Protein AF-A0A948VPR9-F1 (afdb_monomer)

Solvent-accessible surface area (backbone atoms only — not comparable to full-atom values): 5440 Å² total; per-residue (Å²): 134,90,76,89,86,73,91,73,50,66,42,62,64,99,86,47,74,38,27,40,56,97,76,48,59,27,92,92,62,47,88,54,97,82,59,85,79,84,86,86,84,79,82,77,56,96,94,58,56,66,72,58,48,52,51,50,48,53,52,51,42,50,52,46,30,73,77,74,47,82,83,79,85,86,80,92,84,132

Mean predicted aligned error: 3.62 Å

Secondary structure (DSSP, 8-state):
-----S--EEEE-SSSEEEEETTEE-TTTS--TT----PPP----TT--HHHHHHHHHHHHHHHHHHH-S--------

Structure (mmCIF, N/CA/C/O backbone):
data_AF-A0A948VPR9-F1
#
_entry.id   AF-A0A948VPR9-F1
#
loop_
_atom_site.group_PDB
_atom_site.id
_atom_site.type_symbol
_atom_site.label_atom_id
_atom_site.label_alt_id
_atom_site.label_comp_id
_atom_site.label_asym_id
_atom_site.label_entity_id
_atom_site.label_seq_id
_atom_site.pdbx_PDB_ins_code
_atom_site.Cartn_x
_atom_site.Cartn_y
_atom_site.Cartn_z
_atom_site.occupancy
_atom_site.B_iso_or_equiv
_atom_site.auth_seq_id
_atom_site.auth_comp_id
_atom_site.auth_asym_id
_atom_site.auth_atom_id
_atom_site.pdbx_PDB_model_num
ATOM 1 N N . SER A 1 1 ? -20.805 -9.169 -8.591 1.00 72.06 1 SER A N 1
ATOM 2 C CA . SER A 1 1 ? -19.419 -9.577 -8.296 1.00 72.06 1 SER A CA 1
ATOM 3 C C . SER A 1 1 ? -18.634 -9.650 -9.594 1.00 72.06 1 SER A C 1
ATOM 5 O O . SER A 1 1 ? -19.200 -10.017 -10.620 1.00 72.06 1 SER A O 1
ATOM 7 N N . LEU A 1 2 ? -17.363 -9.248 -9.569 1.00 83.38 2 LEU A N 1
ATOM 8 C CA . LEU A 1 2 ? -16.442 -9.425 -10.693 1.00 83.38 2 LEU A CA 1
ATOM 9 C C . LEU A 1 2 ? -15.955 -10.883 -10.718 1.00 83.38 2 LEU A C 1
ATOM 11 O O . LEU A 1 2 ? -15.779 -11.483 -9.660 1.00 83.38 2 LEU A O 1
ATOM 15 N N . LYS A 1 3 ? -15.738 -11.446 -11.909 1.00 90.44 3 LYS A N 1
ATOM 16 C CA . LYS A 1 3 ? -15.050 -12.731 -12.094 1.00 90.44 3 LYS A CA 1
ATOM 17 C C . LYS A 1 3 ? -13.764 -12.485 -12.873 1.00 90.44 3 LYS A C 1
ATOM 19 O O . LYS A 1 3 ? -13.829 -11.845 -13.924 1.00 90.44 3 LYS A O 1
ATOM 24 N N . LEU A 1 4 ? -12.645 -12.992 -12.358 1.00 92.25 4 LEU A N 1
ATOM 25 C CA . LEU A 1 4 ? -11.362 -12.978 -13.060 1.00 92.25 4 LEU A CA 1
ATOM 26 C C . LEU A 1 4 ? -11.462 -13.826 -14.329 1.00 92.25 4 LEU A C 1
ATOM 28 O O . LEU A 1 4 ? -12.131 -14.864 -14.337 1.00 92.25 4 LEU A O 1
ATOM 32 N N . ARG A 1 5 ? -10.831 -13.358 -15.402 1.00 93.06 5 ARG A N 1
ATOM 33 C CA . ARG A 1 5 ? -10.834 -14.003 -16.720 1.00 93.06 5 ARG A CA 1
ATOM 34 C C . ARG A 1 5 ? -9.494 -14.659 -17.051 1.00 93.06 5 ARG A C 1
ATOM 36 O O . ARG A 1 5 ? -9.418 -15.368 -18.051 1.00 93.06 5 ARG A O 1
ATOM 43 N N . GLY A 1 6 ? -8.485 -14.466 -16.205 1.00 91.06 6 GLY A N 1
ATOM 44 C CA . GLY A 1 6 ? -7.113 -14.885 -16.439 1.00 91.06 6 GLY A CA 1
ATOM 45 C C . GLY A 1 6 ? -6.271 -13.723 -16.970 1.00 91.06 6 GLY A C 1
ATOM 46 O O . GLY A 1 6 ? -6.766 -12.860 -17.696 1.00 91.06 6 GLY A O 1
ATOM 47 N N . ASN A 1 7 ? -4.977 -13.749 -16.633 1.00 92.00 7 ASN A N 1
ATOM 48 C CA . ASN A 1 7 ? -3.962 -12.726 -16.935 1.00 92.00 7 ASN A CA 1
ATOM 49 C C . ASN A 1 7 ? -4.056 -11.419 -16.131 1.00 92.00 7 ASN A C 1
ATOM 51 O O . ASN A 1 7 ? -3.241 -10.524 -16.349 1.00 92.00 7 ASN A O 1
ATOM 55 N N . GLU A 1 8 ? -5.002 -11.279 -15.201 1.00 92.94 8 GLU A N 1
ATOM 56 C CA . GLU A 1 8 ? -4.974 -10.167 -14.254 1.00 92.94 8 GLU A CA 1
ATOM 57 C C . GLU A 1 8 ? -3.831 -10.338 -13.245 1.00 92.94 8 GLU A C 1
ATOM 59 O O . GLU A 1 8 ? -3.636 -11.420 -12.690 1.00 92.94 8 GLU A O 1
ATOM 64 N N . ILE A 1 9 ? -3.102 -9.256 -12.966 1.00 91.94 9 ILE A N 1
ATOM 65 C CA . ILE A 1 9 ? -2.153 -9.221 -11.852 1.00 91.94 9 ILE A CA 1
ATOM 66 C C . ILE A 1 9 ? -2.959 -9.027 -10.570 1.00 91.94 9 ILE A C 1
ATOM 68 O O . ILE A 1 9 ? -3.783 -8.114 -10.461 1.00 91.94 9 ILE A O 1
ATOM 72 N N . VAL A 1 10 ? -2.735 -9.900 -9.594 1.00 94.00 10 VAL A N 1
ATOM 73 C CA . VAL A 1 10 ? -3.432 -9.869 -8.309 1.00 94.00 10 VAL A CA 1
ATOM 74 C C . VAL A 1 10 ? -2.434 -9.819 -7.166 1.00 94.00 10 VAL A C 1
ATOM 76 O O . VAL A 1 10 ? -1.326 -10.339 -7.263 1.00 94.00 10 VAL A O 1
ATOM 79 N N . LEU A 1 11 ? -2.865 -9.198 -6.078 1.00 92.31 11 LEU A N 1
ATOM 80 C CA . LEU A 1 11 ? -2.223 -9.273 -4.778 1.00 92.31 11 LEU A CA 1
ATOM 81 C C . LEU A 1 11 ? -3.037 -10.251 -3.937 1.00 92.31 11 LEU A C 1
ATOM 83 O O . LEU A 1 11 ? -4.263 -10.122 -3.858 1.00 92.31 11 LEU A O 1
ATOM 87 N N . SER A 1 12 ? -2.373 -11.222 -3.324 1.00 93.88 12 SER A N 1
ATOM 88 C CA . SER A 1 12 ? -2.988 -12.216 -2.445 1.00 93.88 12 SER A CA 1
ATOM 89 C C . SER A 1 12 ? -2.133 -12.423 -1.206 1.00 93.88 12 SER A C 1
ATOM 91 O O . SER A 1 12 ? -0.908 -12.356 -1.287 1.00 93.88 12 SER A O 1
ATOM 93 N N . ASP A 1 13 ? -2.787 -12.697 -0.086 1.00 91.50 13 ASP A N 1
ATOM 94 C CA . ASP A 1 13 ? -2.145 -13.249 1.102 1.00 91.50 13 ASP A CA 1
ATOM 95 C C . ASP A 1 13 ? -2.254 -14.789 1.085 1.00 91.50 13 ASP A C 1
ATOM 97 O O . ASP A 1 13 ? -2.643 -15.384 0.074 1.00 91.50 13 ASP A O 1
ATOM 101 N N . GLU A 1 14 ? -1.876 -15.448 2.181 1.00 94.31 14 GLU A N 1
ATOM 102 C CA . GLU A 1 14 ? -1.933 -16.913 2.302 1.00 94.31 14 GLU A CA 1
ATOM 103 C C . GLU A 1 14 ? -3.368 -17.473 2.284 1.00 94.31 14 GLU A C 1
ATOM 105 O O . GLU A 1 14 ? -3.563 -18.660 2.022 1.00 94.31 14 GLU A O 1
ATOM 110 N N . GLU A 1 15 ? -4.380 -16.639 2.536 1.00 91.88 15 GLU A N 1
ATOM 111 C CA . GLU A 1 15 ? -5.774 -17.061 2.658 1.00 91.88 15 GLU A CA 1
ATOM 112 C C . GLU A 1 15 ? -6.616 -16.688 1.432 1.00 91.88 15 GLU A C 1
ATOM 114 O O . GLU A 1 15 ? -7.503 -17.448 1.026 1.00 91.88 15 GLU A O 1
ATOM 119 N N . ARG A 1 16 ? -6.408 -15.496 0.858 1.00 90.94 16 ARG A N 1
ATOM 120 C CA . ARG A 1 16 ? -7.329 -14.897 -0.116 1.00 90.94 16 ARG A CA 1
ATOM 121 C C . ARG A 1 16 ? -6.723 -13.782 -0.971 1.00 90.94 16 ARG A C 1
ATOM 123 O O . ARG A 1 16 ? -5.649 -13.238 -0.735 1.00 90.94 16 ARG A O 1
ATOM 130 N N . LEU A 1 17 ? -7.491 -13.397 -1.991 1.00 92.12 17 LEU A N 1
ATOM 131 C CA . LEU A 1 17 ? -7.200 -12.248 -2.844 1.00 92.12 17 LEU A CA 1
ATOM 132 C C . LEU A 1 17 ? -7.416 -10.936 -2.076 1.00 92.12 17 LEU A C 1
ATOM 134 O O . LEU A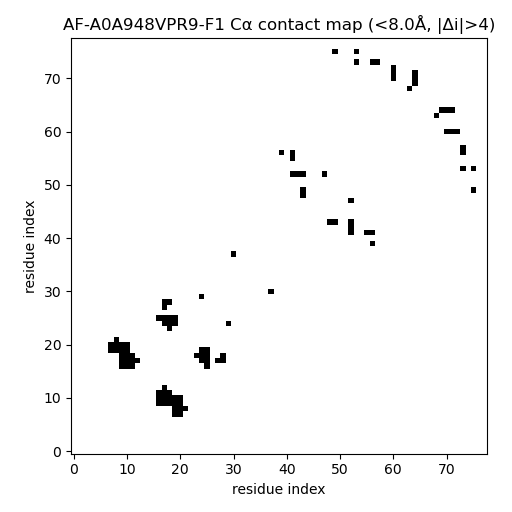 1 17 ? -8.488 -10.699 -1.517 1.00 92.12 17 LEU A O 1
ATOM 138 N N . VAL A 1 18 ? -6.404 -10.072 -2.112 1.00 94.31 18 VAL A N 1
ATOM 139 C CA . VAL A 1 18 ? -6.380 -8.754 -1.469 1.00 94.31 18 VAL A CA 1
ATOM 140 C C . VAL A 1 18 ? -6.769 -7.660 -2.456 1.00 94.31 18 VAL A C 1
ATOM 142 O O . VAL A 1 18 ? -7.587 -6.804 -2.128 1.00 94.31 18 VAL A O 1
ATOM 145 N N . ALA A 1 19 ? -6.228 -7.683 -3.672 1.00 93.94 19 ALA A N 1
ATOM 146 C CA . ALA A 1 19 ? -6.541 -6.685 -4.689 1.00 93.94 19 ALA A CA 1
ATOM 147 C C . ALA A 1 19 ? -6.281 -7.212 -6.100 1.00 93.94 19 ALA A C 1
ATOM 149 O O . ALA A 1 19 ? -5.499 -8.137 -6.313 1.00 93.94 19 ALA A O 1
ATOM 150 N N . ILE A 1 20 ? -6.921 -6.579 -7.076 1.00 93.81 20 ILE A N 1
ATOM 151 C CA . ILE A 1 20 ? -6.545 -6.680 -8.485 1.00 93.81 20 ILE A CA 1
ATOM 152 C C . ILE A 1 20 ? -5.694 -5.452 -8.776 1.00 93.81 20 ILE A C 1
ATOM 154 O O . ILE A 1 20 ? -6.192 -4.331 -8.656 1.00 93.81 20 ILE A O 1
ATOM 158 N N . TYR A 1 21 ? -4.432 -5.643 -9.143 1.00 88.38 21 TYR A N 1
ATOM 159 C CA . TYR A 1 21 ? -3.492 -4.554 -9.382 1.00 88.38 21 TYR A CA 1
ATOM 160 C C . TYR A 1 21 ? -3.401 -4.230 -10.885 1.00 88.38 21 TYR A C 1
ATOM 162 O O . TYR A 1 21 ? -3.215 -5.154 -11.680 1.00 88.38 21 TYR A O 1
ATOM 170 N N . PRO A 1 22 ? -3.491 -2.953 -11.318 1.00 88.94 22 PRO A N 1
ATOM 171 C CA . PRO A 1 22 ? -3.810 -1.724 -10.578 1.00 88.94 22 PRO A CA 1
ATOM 172 C C . PRO A 1 22 ? -5.285 -1.301 -10.775 1.00 88.94 22 PRO A C 1
ATOM 174 O O . PRO A 1 22 ? -5.570 -0.269 -11.379 1.00 88.94 22 PRO A O 1
ATOM 177 N N . TYR A 1 23 ? -6.243 -2.114 -10.318 1.00 90.62 23 TYR A N 1
ATOM 178 C CA . TYR A 1 23 ? -7.680 -1.851 -10.478 1.00 90.62 23 TYR A CA 1
ATOM 179 C C . TYR A 1 23 ? -8.380 -1.478 -9.166 1.00 90.62 23 TYR A C 1
ATOM 181 O O . TYR A 1 23 ? -8.867 -0.356 -9.043 1.00 90.62 23 TYR A O 1
ATOM 189 N N . ARG A 1 24 ? -8.485 -2.405 -8.204 1.00 91.00 24 ARG A N 1
ATOM 190 C CA . ARG A 1 24 ? -9.135 -2.154 -6.904 1.00 91.00 24 ARG A CA 1
ATOM 191 C C . ARG A 1 24 ? -8.873 -3.253 -5.884 1.00 91.00 24 ARG A C 1
ATOM 193 O O . ARG A 1 24 ? -8.628 -4.406 -6.246 1.00 91.00 24 ARG A O 1
ATOM 200 N N . ASP A 1 25 ? -9.101 -2.903 -4.627 1.00 94.00 25 ASP A N 1
ATOM 201 C CA . ASP A 1 25 ? -9.137 -3.838 -3.508 1.00 94.00 25 ASP A CA 1
ATOM 202 C C . ASP A 1 25 ? -10.352 -4.775 -3.587 1.00 94.00 25 ASP A C 1
ATOM 204 O O . ASP A 1 25 ? -11.438 -4.415 -4.087 1.00 94.00 25 ASP A O 1
ATOM 208 N N . ALA A 1 26 ? -10.175 -5.987 -3.058 1.00 93.00 26 ALA A N 1
ATOM 209 C CA . A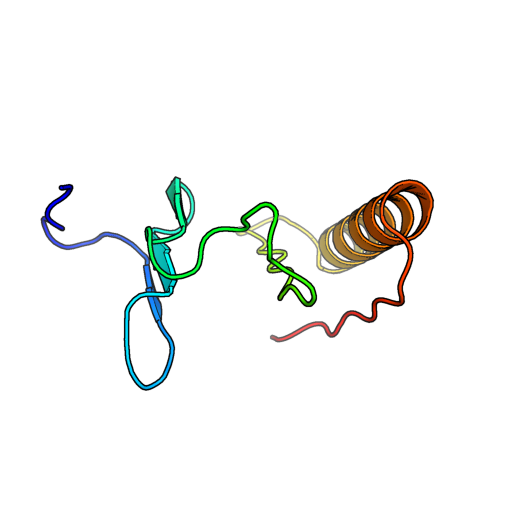LA A 1 26 ? -11.270 -6.910 -2.815 1.00 93.00 26 ALA A CA 1
ATOM 210 C C . ALA A 1 26 ? -12.228 -6.337 -1.762 1.00 93.00 26 ALA A C 1
ATOM 212 O O . ALA A 1 26 ? -11.852 -5.559 -0.884 1.00 93.00 26 ALA A O 1
ATOM 213 N N . ASP A 1 27 ? -13.501 -6.739 -1.819 1.00 92.69 27 ASP A N 1
ATOM 214 C CA . ASP A 1 27 ? -14.507 -6.229 -0.877 1.00 92.69 27 ASP A CA 1
ATOM 215 C C . ASP A 1 27 ? -14.166 -6.529 0.588 1.00 92.69 27 ASP A C 1
ATOM 217 O O . ASP A 1 27 ? -14.598 -5.794 1.470 1.00 92.69 27 ASP A O 1
ATOM 221 N N . SER A 1 28 ? -13.385 -7.580 0.832 1.00 91.69 28 SER A N 1
ATOM 222 C CA . SER A 1 28 ? -12.985 -8.031 2.160 1.00 91.69 28 SER A C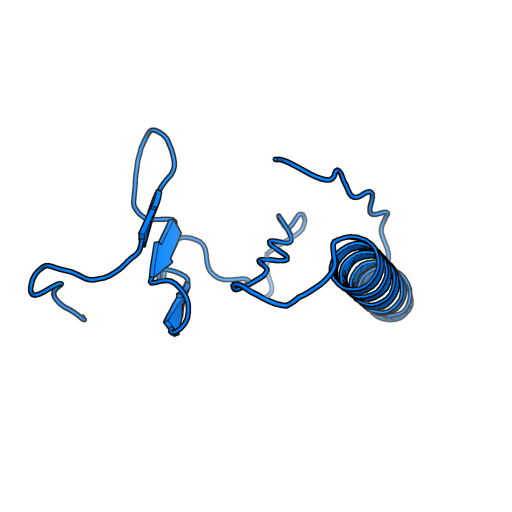A 1
ATOM 223 C C . SER A 1 28 ? -11.728 -7.364 2.727 1.00 91.69 28 SER A C 1
ATOM 225 O O . SER A 1 28 ? -11.391 -7.622 3.882 1.00 91.69 28 SER A O 1
ATOM 227 N N . THR A 1 29 ? -11.012 -6.579 1.923 1.00 93.94 29 THR A N 1
ATOM 228 C CA . THR A 1 29 ? -9.713 -5.972 2.273 1.00 93.94 29 THR A CA 1
ATOM 229 C C . THR A 1 29 ? -9.658 -4.470 2.014 1.00 93.94 29 THR A C 1
ATOM 231 O O . THR A 1 29 ? -8.749 -3.813 2.514 1.00 93.94 29 THR A O 1
ATOM 234 N N . LY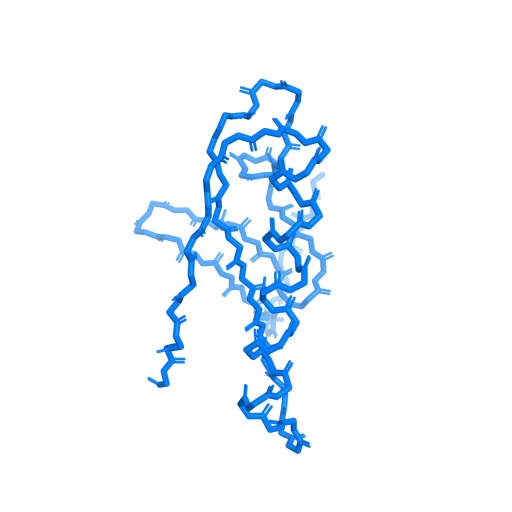S A 1 30 ? -10.629 -3.908 1.281 1.00 94.62 30 LYS A N 1
ATOM 235 C CA . LYS A 1 30 ? -10.751 -2.458 1.092 1.00 94.62 30 LYS A CA 1
ATOM 236 C C . LYS A 1 30 ? -10.840 -1.722 2.428 1.00 94.62 30 LYS A C 1
ATOM 238 O O . LYS A 1 30 ? -11.432 -2.214 3.391 1.00 94.62 30 LYS A O 1
ATOM 243 N N . VAL A 1 31 ? -10.329 -0.498 2.452 1.00 95.88 31 VAL A N 1
ATOM 244 C CA . VAL A 1 31 ? -10.484 0.400 3.600 1.00 95.88 31 VAL A CA 1
ATOM 245 C C . VAL A 1 31 ? -11.967 0.727 3.820 1.00 95.88 31 VAL A C 1
ATOM 247 O O . VAL A 1 31 ? -12.717 0.997 2.879 1.00 95.88 31 VAL A O 1
ATOM 250 N N . THR A 1 32 ? -12.383 0.703 5.082 1.00 96.56 32 THR A N 1
ATOM 251 C CA . THR A 1 32 ? -13.737 1.019 5.557 1.00 96.56 32 THR A CA 1
ATOM 252 C C . THR A 1 32 ? -13.668 2.064 6.671 1.00 96.56 32 THR A C 1
ATOM 254 O O . THR A 1 32 ? -12.578 2.423 7.120 1.00 96.56 32 THR A O 1
ATOM 257 N N . ALA A 1 33 ? -14.817 2.555 7.144 1.00 96.50 33 ALA A N 1
ATOM 258 C CA . ALA A 1 33 ? -14.855 3.497 8.266 1.00 96.50 33 ALA A CA 1
ATOM 259 C C . ALA A 1 33 ? -14.360 2.862 9.581 1.00 96.50 33 ALA A C 1
ATOM 261 O O . ALA A 1 33 ? -13.937 3.554 10.505 1.00 96.50 33 ALA A O 1
ATOM 262 N N . GLU A 1 34 ? -14.397 1.535 9.656 1.00 97.31 34 GLU A N 1
ATOM 263 C CA . GLU A 1 34 ? -13.989 0.729 10.796 1.00 97.31 34 GLU A CA 1
ATOM 264 C C . GLU A 1 34 ? -12.486 0.405 10.780 1.00 97.31 34 GLU A C 1
ATOM 266 O O . GLU A 1 34 ? -11.944 -0.052 11.790 1.00 97.31 34 GLU A O 1
ATOM 271 N N . THR A 1 35 ? -11.795 0.645 9.660 1.00 96.81 35 THR A N 1
ATOM 272 C CA . THR A 1 35 ? -10.374 0.326 9.493 1.00 96.81 35 THR A CA 1
ATOM 273 C C . THR A 1 35 ? -9.503 1.152 10.443 1.00 96.81 35 THR A C 1
ATOM 275 O O . THR A 1 35 ? -9.598 2.376 10.501 1.00 96.81 35 THR A O 1
ATOM 278 N N . ARG A 1 36 ? -8.621 0.469 11.186 1.00 96.38 36 ARG A N 1
ATOM 279 C CA . ARG A 1 36 ? -7.693 1.094 12.152 1.00 96.38 36 ARG A CA 1
ATOM 280 C C . ARG A 1 36 ? -6.228 1.024 11.747 1.00 96.38 36 ARG A C 1
ATOM 282 O O . ARG A 1 36 ? -5.469 1.907 12.117 1.00 96.38 36 ARG A O 1
ATOM 289 N N . ASN A 1 37 ? -5.861 -0.001 10.987 1.00 96.81 37 ASN A N 1
ATOM 290 C CA . ASN A 1 37 ? -4.522 -0.201 10.451 1.00 96.81 37 ASN A CA 1
ATOM 291 C C . ASN A 1 37 ? -4.650 -0.480 8.957 1.00 96.81 37 ASN A C 1
ATOM 293 O O . ASN A 1 37 ? -5.606 -1.135 8.534 1.00 96.81 37 ASN A O 1
ATOM 297 N N . ILE A 1 38 ? -3.695 0.008 8.176 1.00 95.06 38 ILE A N 1
ATOM 298 C CA . ILE A 1 38 ? -3.646 -0.186 6.727 1.00 95.06 38 ILE A CA 1
ATOM 299 C C . ILE A 1 38 ? -2.260 -0.674 6.318 1.00 95.06 38 ILE A C 1
ATOM 301 O O . ILE A 1 38 ? -1.273 -0.353 6.975 1.00 95.06 38 ILE A O 1
ATOM 305 N N . MET A 1 39 ? -2.199 -1.413 5.214 1.00 93.62 39 MET A N 1
ATOM 306 C CA . MET A 1 39 ? -0.959 -1.707 4.503 1.00 93.62 39 MET A CA 1
ATOM 307 C C . MET A 1 39 ? -0.912 -0.827 3.255 1.00 93.62 39 MET A C 1
ATOM 309 O O . MET A 1 39 ? -1.815 -0.901 2.421 1.00 93.62 39 MET A O 1
ATOM 313 N N . LEU A 1 40 ? 0.109 0.022 3.136 1.00 92.81 40 LEU A N 1
ATOM 314 C CA . LEU A 1 40 ? 0.291 0.883 1.971 1.00 92.81 40 LEU A CA 1
ATOM 315 C C . LEU A 1 40 ? 1.221 0.197 0.967 1.00 92.81 40 LEU A C 1
ATOM 317 O O . LEU A 1 40 ? 2.387 -0.036 1.26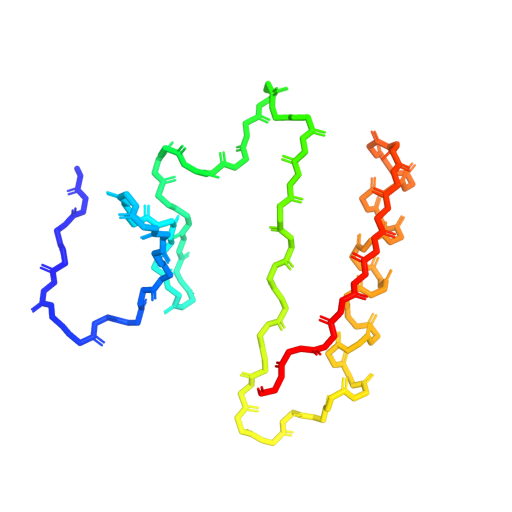4 1.00 92.81 40 LEU A O 1
ATOM 321 N N . LEU A 1 41 ? 0.715 -0.082 -0.233 1.00 92.25 41 LEU A N 1
ATOM 322 C CA . LEU A 1 41 ? 1.510 -0.635 -1.328 1.00 92.25 41 LEU A CA 1
ATOM 323 C C . LEU A 1 41 ? 1.836 0.463 -2.339 1.00 92.25 41 LEU A C 1
ATOM 325 O O . LEU A 1 41 ? 0.943 1.019 -2.980 1.00 92.25 41 LEU A O 1
ATOM 329 N N . VAL A 1 42 ? 3.125 0.768 -2.483 1.00 92.69 42 VAL A N 1
ATOM 330 C CA . VAL A 1 42 ? 3.643 1.739 -3.453 1.00 92.69 42 VAL A CA 1
ATOM 331 C C . VAL A 1 42 ? 4.461 0.979 -4.487 1.00 92.69 42 VAL A C 1
ATOM 333 O O . VAL A 1 42 ? 5.601 0.604 -4.241 1.00 92.69 42 VAL A O 1
ATOM 336 N N . CYS A 1 43 ? 3.853 0.707 -5.639 1.00 90.44 43 CYS A N 1
ATOM 337 C CA . CYS A 1 43 ? 4.441 -0.148 -6.666 1.00 90.44 43 CYS A CA 1
ATOM 338 C C . CYS A 1 43 ? 4.944 0.683 -7.850 1.00 90.44 43 CYS A C 1
ATOM 340 O O . CYS A 1 43 ? 4.187 1.470 -8.427 1.00 90.44 43 CYS A O 1
ATOM 342 N N . GLY A 1 44 ? 6.207 0.481 -8.223 1.00 89.81 44 GLY A N 1
ATOM 343 C CA . GLY A 1 44 ? 6.789 1.039 -9.439 1.00 89.81 44 GLY A CA 1
ATOM 344 C C . GLY A 1 44 ? 6.495 0.206 -10.680 1.00 89.81 44 GLY A C 1
ATOM 345 O O . GLY A 1 44 ? 6.136 -0.967 -10.612 1.00 89.81 44 GLY A O 1
ATOM 346 N N . VAL A 1 45 ? 6.690 0.833 -11.834 1.00 89.00 45 VAL A N 1
ATOM 347 C CA . VAL A 1 45 ? 6.738 0.185 -13.151 1.00 89.00 45 VAL A CA 1
ATOM 348 C C . VAL A 1 45 ? 8.112 0.459 -13.774 1.00 89.00 45 VAL A C 1
ATOM 350 O O . VAL A 1 45 ? 8.804 1.368 -13.307 1.00 89.00 45 VAL A O 1
ATOM 353 N N . PRO A 1 46 ? 8.539 -0.278 -14.819 1.00 92.38 46 PRO A N 1
ATOM 354 C CA . PRO A 1 46 ? 9.833 -0.039 -15.453 1.00 92.38 46 PRO A CA 1
ATOM 355 C C . PRO A 1 46 ? 10.049 1.435 -15.828 1.00 92.38 46 PRO A C 1
ATOM 357 O O . PRO A 1 46 ? 9.188 2.054 -16.452 1.00 92.38 46 PRO A O 1
ATOM 360 N N . GLY A 1 47 ? 11.208 1.982 -15.451 1.00 94.25 47 GLY A N 1
ATOM 361 C CA . GLY A 1 47 ? 11.558 3.391 -15.666 1.00 94.25 47 GLY A CA 1
ATOM 362 C C . GLY A 1 47 ? 11.158 4.343 -14.532 1.00 94.25 47 GLY A C 1
ATOM 363 O O . GLY A 1 47 ? 11.357 5.547 -14.672 1.00 94.25 47 GLY A O 1
ATOM 364 N N . ILE A 1 48 ? 10.607 3.831 -13.427 1.00 94.31 48 ILE A N 1
ATOM 365 C CA . ILE A 1 48 ? 10.397 4.593 -12.193 1.00 94.31 48 ILE A CA 1
ATOM 366 C C . ILE A 1 48 ? 11.503 4.266 -11.194 1.00 94.31 48 ILE A C 1
ATOM 368 O O . ILE A 1 48 ? 11.678 3.109 -10.826 1.00 94.31 48 ILE A O 1
ATOM 372 N N . ASP A 1 49 ? 12.212 5.299 -10.745 1.00 94.50 49 ASP A N 1
ATOM 373 C CA . ASP A 1 49 ? 13.298 5.162 -9.776 1.00 94.50 49 ASP A CA 1
ATOM 374 C C . ASP A 1 49 ? 12.767 4.888 -8.361 1.00 94.50 49 ASP A C 1
ATOM 376 O O . ASP A 1 49 ? 11.802 5.521 -7.915 1.00 94.50 49 ASP A O 1
ATOM 380 N N . ASP A 1 50 ? 13.473 4.049 -7.602 1.00 94.12 50 ASP A N 1
ATOM 381 C CA . ASP A 1 50 ? 13.134 3.725 -6.208 1.00 94.12 50 ASP A CA 1
ATOM 382 C C . ASP A 1 50 ? 13.049 4.974 -5.323 1.00 94.12 50 ASP A C 1
ATOM 384 O O . ASP A 1 50 ? 12.141 5.107 -4.506 1.00 94.12 50 ASP A O 1
ATOM 388 N N . ALA A 1 51 ? 13.920 5.960 -5.558 1.00 95.44 51 ALA A N 1
ATOM 389 C CA . ALA A 1 51 ? 13.889 7.235 -4.844 1.00 95.44 51 ALA A CA 1
ATOM 390 C C . ALA A 1 51 ? 12.577 8.012 -5.067 1.00 95.44 51 ALA A C 1
ATOM 392 O O . ALA A 1 51 ? 12.177 8.823 -4.229 1.00 95.44 51 ALA A O 1
ATOM 393 N N . LEU A 1 52 ? 11.903 7.822 -6.208 1.00 95.75 52 LEU A N 1
ATOM 394 C CA . LEU A 1 52 ? 10.586 8.410 -6.445 1.00 95.75 52 LEU A CA 1
ATOM 395 C C . LEU A 1 52 ? 9.491 7.644 -5.691 1.00 95.75 52 LEU A C 1
ATOM 397 O O . LEU A 1 52 ? 8.611 8.290 -5.120 1.00 95.75 52 LEU A O 1
ATOM 401 N N . LEU A 1 53 ? 9.561 6.310 -5.648 1.00 95.44 53 LEU A N 1
ATOM 402 C CA . LEU A 1 53 ? 8.628 5.467 -4.886 1.00 95.44 53 LEU A CA 1
ATOM 403 C C . LEU A 1 53 ? 8.722 5.739 -3.385 1.00 95.44 53 LEU A C 1
ATOM 405 O O . LEU A 1 53 ? 7.706 5.934 -2.725 1.00 95.44 53 LEU A O 1
ATOM 409 N N . GLU A 1 54 ? 9.940 5.850 -2.870 1.00 95.62 54 GLU A N 1
ATOM 410 C CA . GLU A 1 54 ? 10.227 6.209 -1.486 1.00 95.62 54 GLU A CA 1
ATOM 411 C C . GLU A 1 54 ? 9.618 7.567 -1.116 1.00 95.62 54 GLU A C 1
ATOM 413 O O . GLU A 1 54 ? 8.881 7.689 -0.134 1.00 95.62 54 GLU A O 1
ATOM 418 N N . ARG A 1 55 ? 9.837 8.595 -1.947 1.00 97.00 55 ARG A N 1
ATOM 419 C CA . ARG A 1 55 ? 9.202 9.905 -1.737 1.00 97.00 55 ARG A CA 1
ATOM 420 C C . ARG A 1 55 ? 7.679 9.816 -1.772 1.00 97.00 55 ARG A C 1
ATOM 422 O O . ARG A 1 55 ? 7.023 10.485 -0.976 1.00 97.00 55 ARG A O 1
ATOM 429 N N . ALA A 1 56 ? 7.109 9.012 -2.669 1.00 96.56 56 ALA A N 1
ATOM 430 C CA . ALA A 1 56 ? 5.664 8.820 -2.740 1.00 96.56 56 ALA A CA 1
ATOM 431 C C . ALA A 1 56 ? 5.113 8.148 -1.469 1.00 96.56 56 ALA A C 1
ATOM 433 O O . ALA A 1 56 ? 4.113 8.621 -0.924 1.00 96.56 56 ALA A O 1
ATOM 434 N N . ALA A 1 57 ? 5.792 7.118 -0.954 1.00 96.75 57 ALA A N 1
ATOM 435 C CA . ALA 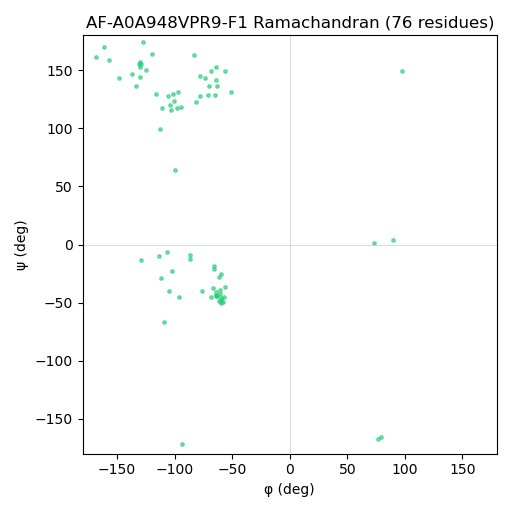A 1 57 ? 5.439 6.455 0.299 1.00 96.75 57 ALA A CA 1
ATOM 436 C C . ALA A 1 57 ? 5.475 7.434 1.481 1.00 96.75 57 ALA A C 1
ATOM 438 O O . ALA A 1 57 ? 4.501 7.545 2.227 1.00 96.75 57 ALA A O 1
ATOM 439 N N . LEU A 1 58 ? 6.548 8.220 1.600 1.00 97.62 58 LEU A N 1
ATOM 440 C CA . LEU A 1 58 ? 6.701 9.233 2.646 1.00 97.62 5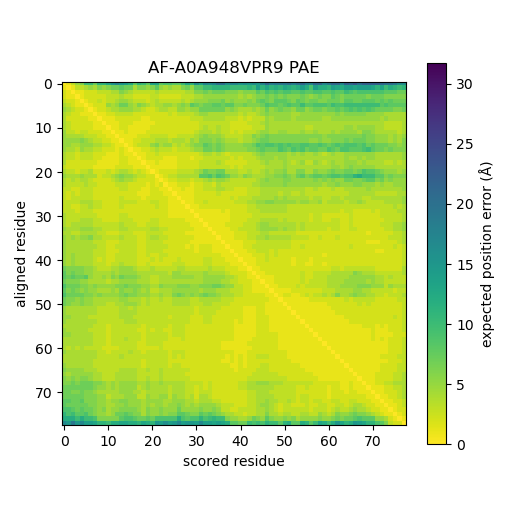8 LEU A CA 1
ATOM 441 C C . LEU A 1 58 ? 5.614 10.315 2.593 1.00 97.62 58 LEU A C 1
ATOM 443 O O . LEU A 1 58 ? 5.073 10.698 3.632 1.00 97.62 58 LEU A O 1
ATOM 447 N N . ILE A 1 59 ? 5.258 10.799 1.398 1.00 98.19 59 ILE A N 1
ATOM 448 C CA . ILE A 1 59 ? 4.177 11.783 1.222 1.00 98.19 59 ILE A CA 1
ATOM 449 C C . ILE A 1 59 ? 2.829 11.184 1.637 1.00 98.19 59 ILE A C 1
ATOM 451 O O . ILE A 1 59 ? 2.062 11.832 2.353 1.00 98.19 59 ILE A O 1
ATOM 455 N N . ALA A 1 60 ? 2.542 9.949 1.223 1.00 97.81 60 ALA A N 1
ATOM 456 C CA . ALA A 1 60 ? 1.310 9.263 1.590 1.00 97.81 60 ALA A CA 1
ATOM 457 C C . ALA A 1 60 ? 1.210 9.068 3.112 1.00 97.81 60 ALA A C 1
ATOM 459 O O . ALA A 1 60 ? 0.201 9.450 3.706 1.00 97.81 60 ALA A O 1
ATOM 460 N N . ILE A 1 61 ? 2.274 8.571 3.754 1.00 98.06 61 ILE A N 1
ATOM 461 C CA . ILE A 1 61 ? 2.357 8.436 5.216 1.00 98.06 61 ILE A CA 1
ATOM 462 C C . ILE A 1 61 ? 2.145 9.791 5.894 1.00 98.06 61 ILE A C 1
ATOM 464 O O . ILE A 1 61 ? 1.365 9.878 6.844 1.00 98.06 61 ILE A O 1
ATOM 468 N N . ASN A 1 62 ? 2.778 10.863 5.404 1.00 98.31 62 ASN A N 1
ATOM 469 C CA . ASN A 1 62 ? 2.612 12.199 5.975 1.00 98.31 62 ASN A CA 1
ATOM 470 C C . ASN A 1 62 ? 1.152 12.666 5.935 1.00 98.31 62 ASN A C 1
ATOM 472 O O . ASN A 1 62 ? 0.642 13.159 6.937 1.00 98.31 62 ASN A O 1
ATOM 476 N N . TYR A 1 63 ? 0.463 12.502 4.807 1.00 98.44 63 TYR A N 1
ATOM 477 C CA . TYR A 1 63 ? -0.940 12.898 4.703 1.00 98.44 63 TYR A CA 1
ATOM 478 C C . TYR A 1 63 ? -1.862 12.031 5.551 1.00 98.44 63 TYR A C 1
ATOM 480 O O . TYR A 1 63 ? -2.696 12.575 6.274 1.00 98.44 63 TYR A O 1
ATOM 488 N N . ILE A 1 64 ? -1.693 10.711 5.520 1.00 97.81 64 ILE A N 1
ATOM 489 C CA . ILE A 1 64 ? -2.510 9.798 6.322 1.00 97.81 64 ILE A CA 1
ATOM 490 C C . ILE A 1 64 ? -2.344 10.129 7.806 1.00 97.81 64 ILE A C 1
ATOM 492 O O . ILE A 1 64 ? -3.330 10.380 8.490 1.00 97.81 64 ILE A O 1
ATOM 496 N N . THR A 1 65 ? -1.111 10.238 8.297 1.00 97.81 65 THR A N 1
ATOM 497 C CA . THR A 1 65 ? -0.860 10.537 9.716 1.00 97.81 65 THR A CA 1
ATOM 498 C C . THR A 1 65 ? -1.323 11.936 10.116 1.00 97.81 65 THR A C 1
ATOM 500 O O . THR A 1 65 ? -1.902 12.113 11.186 1.00 97.81 65 THR A O 1
ATOM 503 N N . ARG A 1 66 ? -1.161 12.940 9.245 1.00 98.38 66 ARG A N 1
ATOM 504 C CA . ARG A 1 66 ? -1.618 14.312 9.509 1.00 98.38 66 ARG A CA 1
ATOM 505 C C . ARG A 1 66 ? -3.137 14.424 9.638 1.00 98.38 66 ARG A C 1
ATOM 507 O O . ARG A 1 66 ? -3.607 15.204 10.463 1.00 98.38 66 ARG A O 1
ATOM 514 N N . PHE A 1 67 ? -3.894 13.717 8.800 1.00 97.88 67 PHE A N 1
ATOM 515 C CA . PHE A 1 67 ? -5.351 13.880 8.716 1.00 97.88 67 PHE A CA 1
ATOM 516 C C . PHE A 1 67 ? -6.142 12.777 9.425 1.00 97.88 67 PHE A C 1
ATOM 518 O O . PHE A 1 67 ? -7.283 13.012 9.817 1.00 97.88 67 PHE A O 1
ATOM 525 N N . CYS A 1 68 ? -5.551 11.600 9.622 1.00 96.62 68 CYS A N 1
ATOM 526 C CA . CYS A 1 68 ? -6.182 10.451 10.275 1.00 96.62 68 CYS A CA 1
ATOM 527 C C . CYS A 1 68 ? -5.523 10.085 11.617 1.00 96.62 68 CYS A C 1
ATOM 529 O O . CYS A 1 68 ? -6.083 9.282 12.362 1.00 96.62 68 CYS A O 1
ATOM 531 N N . GLY A 1 69 ? -4.374 10.683 11.954 1.00 96.44 69 GLY A N 1
ATOM 532 C CA . GLY A 1 69 ? -3.580 10.320 13.129 1.00 96.44 69 GLY A CA 1
ATOM 533 C C . G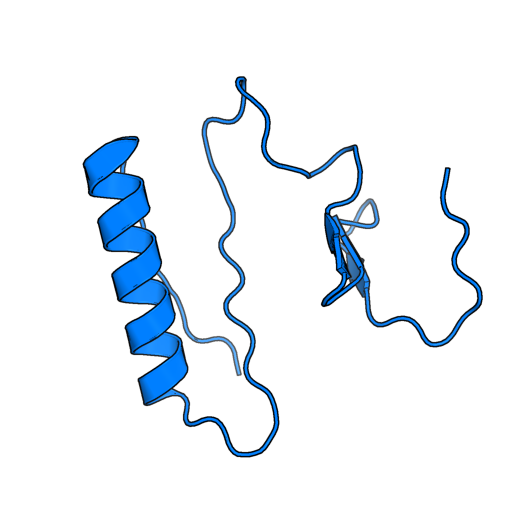LY A 1 69 ? -2.774 9.031 12.933 1.00 96.44 69 GLY A C 1
ATOM 534 O O . GLY A 1 69 ? -2.637 8.522 11.823 1.00 96.44 69 GLY A O 1
ATOM 535 N N . GLY A 1 70 ? -2.242 8.490 14.032 1.00 96.81 70 GLY A N 1
ATOM 536 C CA . GLY A 1 70 ? -1.433 7.267 14.022 1.00 96.81 70 GLY A CA 1
ATOM 537 C C . GLY A 1 70 ? 0.019 7.488 13.589 1.00 96.81 70 GLY A C 1
ATOM 538 O O . GLY A 1 70 ? 0.517 8.614 13.567 1.00 96.81 70 GLY A O 1
ATOM 539 N N . THR A 1 71 ? 0.699 6.390 13.271 1.00 97.31 71 THR A N 1
ATOM 540 C CA . THR A 1 71 ? 2.095 6.354 12.813 1.00 97.31 71 THR A CA 1
ATOM 541 C C . THR A 1 71 ? 2.196 5.503 11.554 1.00 97.31 71 THR A C 1
ATOM 543 O O . THR A 1 71 ? 1.358 4.634 11.318 1.00 97.31 71 THR A O 1
ATOM 546 N N . GLY A 1 72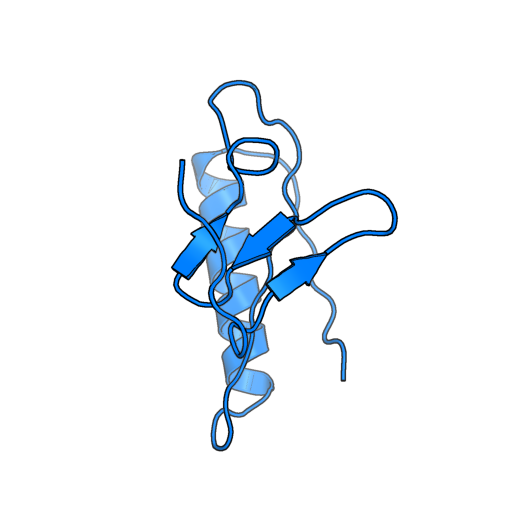 ? 3.218 5.748 10.740 1.00 96.19 72 GLY A N 1
ATOM 547 C CA . GLY A 1 72 ? 3.476 4.962 9.542 1.00 96.19 72 GLY A CA 1
ATOM 548 C C . GLY A 1 72 ? 4.965 4.893 9.256 1.00 96.19 72 GLY A C 1
ATOM 549 O O . GLY A 1 72 ? 5.690 5.864 9.466 1.00 96.19 72 GLY A O 1
ATOM 550 N N . GLU A 1 73 ? 5.386 3.736 8.773 1.00 94.94 73 GLU A N 1
ATOM 551 C CA . GLU A 1 73 ? 6.742 3.429 8.331 1.00 94.94 73 GLU A CA 1
ATOM 552 C C . GLU A 1 73 ? 6.635 2.798 6.938 1.00 94.94 73 GLU A C 1
ATOM 554 O O . GLU A 1 73 ? 5.574 2.289 6.565 1.00 94.94 73 GLU A O 1
ATOM 559 N N . TYR A 1 74 ? 7.702 2.868 6.150 1.00 93.75 74 TYR A N 1
ATOM 560 C CA . TYR A 1 74 ? 7.785 2.173 4.869 1.00 93.75 74 TYR A CA 1
ATOM 561 C C . TYR A 1 74 ? 9.078 1.374 4.817 1.00 93.75 74 TYR A C 1
ATOM 563 O O . TYR A 1 74 ? 10.071 1.717 5.459 1.00 93.75 74 TYR A O 1
ATOM 571 N N . GLU A 1 75 ? 9.053 0.342 3.991 1.00 93.19 75 GLU A N 1
ATOM 572 C CA . GLU A 1 75 ? 10.213 -0.451 3.631 1.00 93.19 75 GLU A CA 1
ATOM 573 C C . GLU A 1 75 ? 10.195 -0.636 2.114 1.00 93.19 75 GLU A C 1
ATOM 575 O O . GLU A 1 75 ? 9.139 -0.869 1.519 1.00 93.19 75 GLU A O 1
ATOM 580 N N . LEU A 1 76 ? 11.357 -0.489 1.478 1.00 86.12 76 LEU A N 1
ATOM 581 C CA . LEU A 1 76 ? 11.518 -0.842 0.074 1.00 86.12 76 LEU A CA 1
ATOM 582 C C . LEU A 1 76 ? 11.733 -2.350 -0.023 1.00 86.12 76 LEU A C 1
ATOM 584 O O . LEU A 1 76 ? 12.675 -2.885 0.556 1.00 86.12 76 LEU A O 1
ATOM 588 N N . VAL A 1 77 ? 10.868 -3.014 -0.784 1.00 81.69 77 VAL A N 1
ATOM 589 C CA . VAL A 1 77 ? 10.958 -4.449 -1.059 1.00 81.69 77 VAL A CA 1
ATOM 590 C C . VAL A 1 77 ? 11.324 -4.611 -2.531 1.00 81.69 77 VAL A C 1
ATOM 592 O O . VAL A 1 77 ? 10.579 -4.151 -3.399 1.00 81.69 77 VAL A O 1
ATOM 595 N N . GLY A 1 78 ? 12.489 -5.210 -2.787 1.00 65.81 78 GLY A N 1
ATOM 596 C CA . GLY A 1 78 ? 13.032 -5.487 -4.121 1.00 65.81 78 GLY A CA 1
ATOM 597 C C . GLY A 1 78 ? 12.979 -6.961 -4.490 1.00 65.81 78 GLY A C 1
ATOM 598 O O . GLY A 1 78 ? 13.014 -7.801 -3.562 1.00 65.81 78 GLY A O 1
#

Foldseek 3Di:
DDDDPDPFDFDDDPPGTQAGPPPGGDPVNDDDPPDDDHDDDQDDDPPDDPVNSVVVQVVVQVVCCVPVNDHDDDDDDD

Sequence (78 aa):
SLKLRGNEIVLSDEERLVAIYPYRDADSTKVTAETRNIMLLVCGVPGIDDALLERAALIAINYITRFCGGTGEYELVG

pLDDT: mean 93.26, std 5.13, range [65.81, 98.44]

Radius of gyration: 14.35 Å; Cα contacts (8 Å, |Δi|>4): 53; chains: 1; bounding box: 33×31×31 Å